Protein AF-A0A0D2HBT8-F1 (afdb_monomer)

Foldseek 3Di:
DADDPVLLVDPVSQVVCCVVPVDGCVVCVPVVVVVVCCVVCVVDDDDLVVLVVVVVVDPDQAEAEDDPDPVVVVSCVVSPHPYYPPAPEPPDPDQFLVVVVVVVVVVHHYHYDDRDSVHPVRVVVSVVRRVVRVCVVCVVVVHHDDPPPDPDPPPVVD

Organism: Cladophialophora bantiana (strain ATCC 10958 / CBS 173.52 / CDC B-1940 / NIH 8579) (NCBI:txid1442370)

Secondary structure (DSSP, 8-state):
-PPPPHHHH-HHHHHHHHHHHSS-TTT-HHHHHHHHHHHH---PPP-GGGHHHHHHH--S--EEE---SHHHHHHHHHTT-SEEE-SEEE-SS--SHHHHHHHHHTTPPEEE----TTHHHHHHHHHHHHHHHHHHHHHHTTPPPPTT------GGG-

InterPro domains:
  IPR000262 FMN-dependent dehydrogenase [PF01070] (18-85)
  IPR000262 FMN-dependent dehydrogenase [PF01070] (87-145)
  IPR013785 Aldolase-type TIM barrel [G3DSA:3.20.20.70] (2-86)
  IPR013785 Aldolase-type TIM barrel [G3DSA:3.20.20.70] (87-156)

Structure (mmCIF, N/CA/C/O backbone):
data_AF-A0A0D2HBT8-F1
#
_entry.id   AF-A0A0D2HBT8-F1
#
loop_
_atom_site.group_PDB
_atom_site.id
_atom_site.type_symbol
_atom_site.label_atom_id
_atom_site.label_alt_id
_atom_site.label_comp_id
_atom_site.label_asym_id
_atom_site.label_entity_id
_atom_site.label_seq_id
_atom_site.pdbx_PDB_ins_code
_atom_site.Cartn_x
_atom_site.Cartn_y
_atom_site.Cartn_z
_atom_site.occupancy
_atom_site.B_iso_or_equiv
_atom_site.auth_seq_id
_atom_site.auth_comp_id
_atom_site.auth_asym_id
_atom_site.auth_atom_id
_atom_site.pdbx_PDB_model_num
ATOM 1 N N . MET A 1 1 ? 13.726 13.456 -16.158 1.00 26.86 1 MET A N 1
ATOM 2 C CA . MET A 1 1 ? 14.243 12.106 -16.491 1.00 26.86 1 MET A CA 1
ATOM 3 C C . MET A 1 1 ? 13.748 11.192 -15.378 1.00 26.86 1 MET A C 1
ATOM 5 O O . MET A 1 1 ? 14.049 11.493 -14.231 1.00 26.86 1 MET A O 1
ATOM 9 N N . ALA A 1 2 ? 12.890 10.205 -15.663 1.00 30.42 2 ALA A N 1
ATOM 10 C CA . ALA A 1 2 ? 12.283 9.366 -14.624 1.00 30.42 2 ALA A CA 1
ATOM 11 C C . ALA A 1 2 ? 13.369 8.678 -13.783 1.00 30.42 2 ALA A C 1
ATOM 13 O O . ALA A 1 2 ? 14.295 8.099 -14.353 1.00 30.42 2 ALA A O 1
ATOM 14 N N . THR A 1 3 ? 13.278 8.720 -12.453 1.00 35.81 3 THR A N 1
ATOM 15 C CA . THR A 1 3 ? 14.115 7.863 -11.610 1.00 35.81 3 THR A CA 1
ATOM 16 C C . THR A 1 3 ? 13.743 6.418 -11.938 1.00 35.81 3 THR A C 1
ATOM 18 O O . THR A 1 3 ? 12.581 6.022 -11.847 1.00 35.81 3 THR A O 1
ATOM 21 N N . LYS A 1 4 ? 14.719 5.656 -12.445 1.00 49.66 4 LYS A N 1
ATOM 22 C CA . LYS A 1 4 ? 14.534 4.256 -12.846 1.00 49.66 4 LYS A CA 1
ATOM 23 C C . LYS A 1 4 ? 13.987 3.472 -11.651 1.00 49.66 4 LYS A C 1
ATOM 25 O O . LYS A 1 4 ? 14.453 3.669 -10.530 1.00 49.66 4 LYS A O 1
ATOM 30 N N . SER A 1 5 ? 13.000 2.605 -11.885 1.00 57.41 5 SER A N 1
ATOM 31 C CA . SER A 1 5 ? 12.423 1.785 -10.817 1.00 57.41 5 SER A CA 1
ATOM 32 C C . SER A 1 5 ? 13.517 0.976 -10.114 1.00 57.41 5 SER A C 1
ATOM 34 O O . SER A 1 5 ? 14.504 0.579 -10.735 1.00 57.41 5 SER A O 1
ATOM 36 N N . GLN A 1 6 ? 13.341 0.702 -8.821 1.00 60.94 6 GLN A N 1
ATOM 37 C CA . GLN A 1 6 ? 14.311 -0.063 -8.027 1.00 60.94 6 GLN A CA 1
ATOM 38 C C . GLN A 1 6 ? 14.620 -1.429 -8.668 1.00 60.94 6 GLN A C 1
ATOM 40 O O . GLN A 1 6 ? 15.757 -1.877 -8.649 1.00 60.94 6 GLN A O 1
ATOM 45 N N . TRP A 1 7 ? 13.646 -2.027 -9.364 1.00 70.94 7 TRP A N 1
ATOM 46 C CA . TRP A 1 7 ? 13.829 -3.242 -10.168 1.00 70.94 7 TRP A CA 1
ATOM 47 C C . TRP A 1 7 ? 14.782 -3.064 -11.362 1.00 70.94 7 TRP A C 1
ATOM 49 O O . TRP A 1 7 ? 15.566 -3.955 -11.665 1.00 70.94 7 TRP A O 1
ATOM 59 N N . ILE A 1 8 ? 14.745 -1.914 -12.044 1.00 72.31 8 ILE A N 1
ATOM 60 C CA . ILE A 1 8 ? 15.677 -1.602 -13.141 1.00 72.31 8 ILE A CA 1
ATOM 61 C C . ILE A 1 8 ? 17.100 -1.387 -12.602 1.00 72.31 8 ILE A C 1
ATOM 63 O O . ILE A 1 8 ? 18.077 -1.657 -13.308 1.00 72.31 8 ILE A O 1
ATOM 67 N N . MET A 1 9 ? 17.227 -0.886 -11.373 1.00 71.62 9 MET A N 1
ATOM 68 C CA . MET A 1 9 ? 18.517 -0.623 -10.730 1.00 71.62 9 MET A CA 1
ATOM 69 C C . MET A 1 9 ? 19.095 -1.857 -10.019 1.00 71.62 9 MET A C 1
ATOM 71 O O . MET A 1 9 ? 20.314 -1.960 -9.894 1.00 71.62 9 MET A O 1
ATOM 75 N N . ASP A 1 10 ? 18.249 -2.800 -9.598 1.00 79.81 10 ASP A N 1
ATOM 76 C CA . ASP A 1 10 ? 18.636 -3.993 -8.845 1.00 79.81 10 ASP A CA 1
ATOM 77 C C . ASP A 1 10 ? 19.588 -4.908 -9.650 1.00 79.81 10 ASP A C 1
ATOM 79 O O . ASP A 1 10 ? 19.211 -5.420 -10.713 1.00 79.81 10 ASP A O 1
ATOM 83 N N . PRO A 1 11 ? 20.818 -5.170 -9.161 1.00 83.38 11 PRO A N 1
ATOM 84 C CA . PRO A 1 11 ? 21.799 -6.004 -9.857 1.00 83.38 11 PRO A CA 1
ATOM 85 C C . PRO A 1 11 ? 21.297 -7.415 -10.183 1.00 83.38 11 PRO A C 1
ATOM 87 O O . PRO A 1 11 ? 21.663 -7.975 -11.223 1.00 83.38 11 PRO A O 1
ATOM 90 N N . ILE A 1 12 ? 20.445 -7.991 -9.327 1.00 84.38 12 ILE A N 1
ATOM 91 C CA . ILE A 1 12 ? 19.890 -9.334 -9.534 1.00 84.38 12 ILE A CA 1
ATOM 92 C C . ILE A 1 12 ? 18.909 -9.309 -10.707 1.00 84.38 12 ILE A C 1
ATOM 94 O O . ILE A 1 12 ? 19.025 -10.109 -11.637 1.00 84.38 12 ILE A O 1
ATOM 98 N N . SER A 1 13 ? 17.981 -8.355 -10.705 1.00 83.00 13 SER A N 1
ATOM 99 C CA . SER A 1 13 ? 16.996 -8.159 -11.769 1.00 83.00 13 SER A CA 1
ATOM 100 C C . SER A 1 13 ? 17.661 -7.856 -13.113 1.00 83.00 13 SER A C 1
ATOM 102 O O . SER A 1 13 ? 17.277 -8.437 -14.129 1.00 83.00 13 SER A O 1
ATOM 104 N N . ARG A 1 14 ? 18.724 -7.042 -13.125 1.00 86.50 14 ARG 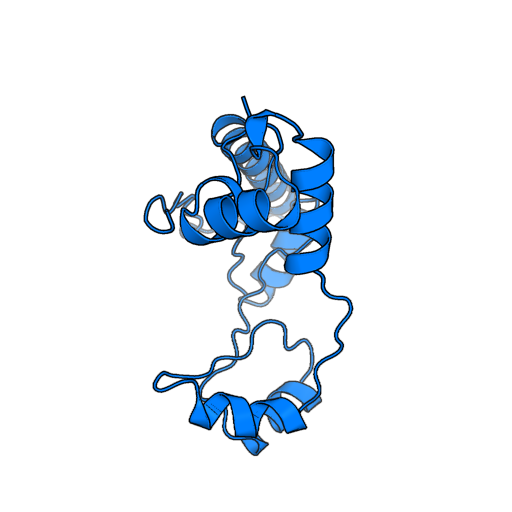A N 1
ATOM 105 C CA . ARG A 1 14 ? 19.518 -6.743 -14.332 1.00 86.50 14 ARG A CA 1
ATOM 106 C C . ARG A 1 14 ? 20.210 -7.977 -14.900 1.00 86.50 14 ARG A C 1
ATOM 108 O O . ARG A 1 14 ? 20.161 -8.201 -16.108 1.00 86.50 14 ARG A O 1
ATOM 115 N N . THR A 1 15 ? 20.819 -8.785 -14.033 1.00 87.88 15 THR A N 1
ATOM 116 C CA . THR A 1 15 ? 21.470 -10.041 -14.433 1.00 87.88 15 THR A CA 1
ATOM 117 C C . THR A 1 15 ? 20.438 -11.007 -15.007 1.00 87.88 15 THR A C 1
ATOM 119 O O . THR A 1 15 ? 20.574 -11.465 -16.138 1.00 87.88 15 THR A O 1
ATOM 122 N N . ARG A 1 16 ? 19.328 -11.214 -14.290 1.00 87.00 16 ARG A N 1
ATOM 123 C CA . ARG A 1 16 ? 18.239 -12.099 -14.715 1.00 87.00 16 ARG A CA 1
ATOM 124 C C . ARG A 1 16 ? 17.609 -11.664 -16.039 1.00 87.00 16 ARG A C 1
ATOM 126 O O . ARG A 1 16 ? 17.274 -12.514 -16.861 1.00 87.00 16 ARG A O 1
ATOM 133 N N . PHE A 1 17 ? 17.442 -10.360 -16.252 1.00 89.69 17 PHE A N 1
ATOM 134 C CA . PHE A 1 17 ? 16.923 -9.822 -17.507 1.00 89.69 17 PHE A CA 1
ATOM 135 C C . PHE A 1 17 ? 17.882 -10.092 -18.669 1.00 89.69 17 PHE A C 1
ATOM 137 O O . PHE A 1 17 ? 17.453 -10.607 -19.703 1.00 89.69 17 PHE A O 1
ATOM 144 N N . LYS A 1 18 ? 19.178 -9.811 -18.477 1.00 90.25 18 LYS A N 1
ATOM 145 C CA . LYS A 1 18 ? 20.209 -10.039 -19.493 1.00 90.25 18 LYS A CA 1
ATOM 146 C C . LYS A 1 18 ? 20.335 -11.517 -19.858 1.00 90.25 18 LYS A C 1
ATOM 148 O O . LYS A 1 18 ? 20.360 -11.838 -21.041 1.00 90.25 18 LYS A O 1
ATOM 153 N N . ASP A 1 19 ? 20.337 -12.407 -18.871 1.00 91.94 19 ASP A N 1
ATOM 154 C CA . ASP A 1 19 ? 20.428 -13.853 -19.100 1.00 91.94 19 ASP A CA 1
ATOM 155 C C . ASP A 1 19 ? 19.212 -14.389 -19.866 1.00 91.94 19 ASP A C 1
ATOM 157 O O . ASP A 1 19 ? 19.338 -15.265 -20.720 1.00 91.94 19 ASP A O 1
ATOM 161 N N . LYS A 1 20 ? 18.022 -13.846 -19.588 1.00 90.69 20 LYS A N 1
ATOM 162 C CA . LYS A 1 20 ? 16.771 -14.283 -20.217 1.00 90.69 20 LYS A CA 1
ATOM 163 C C . LYS A 1 20 ? 16.586 -13.737 -21.632 1.00 90.69 20 LYS A C 1
ATOM 165 O O . LYS A 1 20 ? 16.049 -14.437 -22.488 1.00 90.69 20 LYS A O 1
ATOM 170 N N . HIS A 1 21 ? 16.966 -12.482 -21.869 1.00 89.25 21 HIS A N 1
ATOM 171 C CA . HIS A 1 21 ? 16.623 -11.756 -23.098 1.00 89.25 21 HIS A CA 1
ATOM 172 C C . HIS A 1 21 ? 17.819 -11.452 -24.002 1.00 89.25 21 HIS A C 1
ATOM 174 O O . HIS A 1 21 ? 17.609 -11.011 -25.131 1.00 89.25 21 HIS A O 1
ATOM 180 N N . GLY A 1 22 ? 19.047 -11.686 -23.533 1.00 90.56 22 GLY A N 1
ATOM 181 C CA . GLY A 1 22 ? 20.289 -11.461 -24.278 1.00 90.56 22 GLY A CA 1
ATOM 182 C C . GLY A 1 22 ? 20.681 -9.990 -24.457 1.00 90.56 22 GLY A C 1
ATOM 183 O O . GLY A 1 22 ? 21.692 -9.718 -25.095 1.00 90.56 22 GLY A O 1
ATOM 184 N N . VAL A 1 23 ? 19.905 -9.055 -23.901 1.00 90.12 23 VAL A N 1
ATOM 185 C CA . VAL A 1 23 ? 20.083 -7.600 -24.044 1.00 90.12 23 VAL A CA 1
ATOM 186 C C . VAL A 1 23 ? 20.054 -6.909 -22.685 1.00 90.12 23 VAL A C 1
ATOM 188 O O . VAL A 1 23 ? 19.474 -7.422 -21.724 1.00 90.12 23 VAL A O 1
ATOM 191 N N . GLY A 1 24 ? 20.699 -5.747 -22.593 1.00 87.88 24 GLY A N 1
ATOM 192 C CA . GLY A 1 24 ? 20.622 -4.888 -21.411 1.00 87.88 24 GLY A CA 1
ATOM 193 C C . GLY A 1 24 ? 19.247 -4.228 -21.260 1.00 87.88 24 GLY A C 1
ATOM 194 O O . GLY A 1 24 ? 18.532 -4.031 -22.238 1.00 87.88 24 GLY A O 1
ATOM 195 N N . ILE A 1 25 ? 18.878 -3.844 -20.033 1.00 84.50 25 ILE A N 1
ATOM 196 C CA . ILE A 1 25 ? 17.611 -3.133 -19.776 1.00 84.50 25 ILE A CA 1
ATOM 197 C C . ILE A 1 25 ? 17.555 -1.805 -20.547 1.00 84.50 25 ILE A C 1
ATOM 199 O O . ILE A 1 25 ? 16.520 -1.461 -21.103 1.00 84.50 25 ILE A O 1
ATOM 203 N N . GLU A 1 26 ? 18.672 -1.076 -20.605 1.00 85.69 26 GLU A N 1
ATOM 204 C CA . GLU A 1 26 ? 18.793 0.191 -21.337 1.00 85.69 26 GLU A CA 1
ATOM 205 C C . GLU A 1 26 ? 18.746 0.025 -22.858 1.00 85.69 26 GLU A C 1
ATOM 207 O O . GLU A 1 26 ? 18.487 0.990 -23.570 1.00 85.69 26 GLU A O 1
ATOM 212 N N . GLU A 1 27 ? 19.028 -1.175 -23.362 1.00 86.75 27 GLU A N 1
ATOM 213 C CA . GLU A 1 27 ? 19.047 -1.458 -24.799 1.00 86.75 27 GLU A CA 1
ATOM 214 C C . GLU A 1 27 ? 17.639 -1.769 -25.329 1.00 86.75 27 GLU A C 1
ATOM 216 O O . GLU A 1 27 ? 17.369 -1.556 -26.509 1.00 86.75 27 GLU A O 1
ATOM 221 N N . ASP A 1 28 ? 16.731 -2.237 -24.463 1.00 85.19 28 ASP A N 1
ATOM 222 C CA . ASP A 1 28 ? 15.331 -2.516 -24.798 1.00 85.19 28 ASP A CA 1
ATOM 223 C C . ASP A 1 28 ? 14.408 -2.230 -23.598 1.00 85.19 28 ASP A C 1
ATOM 225 O O . ASP A 1 28 ? 13.932 -3.127 -22.889 1.00 85.19 28 ASP A O 1
ATOM 229 N N . GLU A 1 29 ? 14.143 -0.939 -23.375 1.00 80.62 29 GLU A N 1
ATOM 230 C CA . GLU A 1 29 ? 13.300 -0.465 -22.272 1.00 80.62 29 GLU A CA 1
ATOM 231 C C . GLU A 1 29 ? 11.857 -0.983 -22.369 1.00 80.62 29 GLU A C 1
ATOM 233 O O . GLU A 1 29 ? 11.214 -1.228 -21.348 1.00 80.62 29 GLU A O 1
ATOM 238 N N . GLY A 1 30 ? 11.343 -1.200 -23.586 1.00 80.81 30 GLY A N 1
ATOM 239 C CA . GLY A 1 30 ? 9.992 -1.722 -23.803 1.00 80.81 30 GLY A CA 1
ATOM 240 C C . GLY A 1 30 ? 9.850 -3.159 -23.305 1.00 80.81 30 GLY A C 1
ATOM 241 O O . GLY A 1 30 ? 8.886 -3.500 -22.612 1.00 80.81 30 GLY A O 1
ATOM 242 N N . LYS A 1 31 ? 10.843 -4.005 -23.595 1.00 84.94 31 LYS A N 1
ATOM 243 C CA . LYS A 1 31 ? 10.887 -5.385 -23.105 1.00 84.94 31 LYS A CA 1
ATOM 244 C C . LYS A 1 31 ? 11.152 -5.451 -21.603 1.00 84.94 31 LYS A C 1
ATOM 246 O O . LYS A 1 31 ? 10.551 -6.285 -20.922 1.00 84.94 31 LYS A O 1
ATOM 251 N N . ALA A 1 32 ? 11.983 -4.554 -21.074 1.00 83.50 32 ALA A N 1
ATOM 252 C CA . ALA A 1 32 ? 12.196 -4.423 -19.636 1.00 83.50 32 ALA A CA 1
ATOM 253 C C . ALA A 1 32 ? 10.915 -4.013 -18.898 1.00 83.50 32 ALA A C 1
ATOM 255 O O . ALA A 1 32 ? 10.567 -4.635 -17.894 1.00 83.50 32 ALA A O 1
ATOM 256 N N . ALA A 1 33 ? 10.165 -3.043 -19.427 1.00 78.94 33 ALA A N 1
ATOM 257 C CA . ALA A 1 33 ? 8.873 -2.644 -18.880 1.00 78.94 33 ALA A CA 1
ATOM 258 C C . ALA A 1 33 ? 7.874 -3.812 -18.890 1.00 78.94 33 ALA A C 1
ATOM 260 O O . ALA A 1 33 ? 7.234 -4.080 -17.876 1.00 78.94 33 ALA A O 1
ATOM 261 N N . ALA A 1 34 ? 7.792 -4.564 -19.993 1.00 80.94 34 ALA A N 1
ATOM 262 C CA . ALA A 1 34 ? 6.907 -5.723 -20.093 1.00 80.94 34 ALA A CA 1
ATOM 263 C C . ALA A 1 34 ? 7.271 -6.851 -19.104 1.00 80.94 34 ALA A C 1
ATOM 265 O O . ALA A 1 34 ? 6.380 -7.456 -18.504 1.00 80.94 34 ALA A O 1
ATOM 266 N N . GLU A 1 35 ? 8.562 -7.145 -18.916 1.00 84.12 35 GLU A N 1
ATOM 267 C CA . GLU A 1 35 ? 9.034 -8.134 -17.934 1.00 84.12 35 GLU A CA 1
ATOM 268 C C . GLU A 1 35 ? 8.765 -7.668 -16.498 1.00 84.12 35 GLU A C 1
ATOM 270 O O . GLU A 1 35 ? 8.282 -8.454 -15.677 1.00 84.12 35 GLU A O 1
ATOM 275 N N . TRP A 1 36 ? 9.019 -6.390 -16.203 1.00 81.56 36 TRP A N 1
ATOM 276 C CA . TRP A 1 36 ? 8.700 -5.800 -14.908 1.00 81.56 36 TRP A CA 1
ATOM 277 C C . TRP A 1 36 ? 7.206 -5.915 -14.610 1.00 81.56 36 TRP A C 1
ATOM 279 O O . TRP A 1 36 ? 6.845 -6.409 -13.547 1.00 81.56 36 TRP A O 1
ATOM 289 N N . THR A 1 37 ? 6.330 -5.564 -15.560 1.00 77.50 37 THR A N 1
ATOM 290 C CA . THR A 1 37 ? 4.876 -5.702 -15.394 1.00 77.50 37 THR A CA 1
ATOM 291 C C . THR A 1 37 ? 4.480 -7.145 -15.100 1.00 77.50 37 THR A C 1
ATOM 293 O O . THR A 1 37 ? 3.699 -7.376 -14.185 1.00 77.50 37 THR A O 1
ATOM 296 N N . ARG A 1 38 ? 5.042 -8.135 -15.806 1.00 78.94 38 ARG A N 1
ATOM 297 C CA . ARG A 1 38 ? 4.758 -9.556 -15.523 1.00 78.94 38 ARG A CA 1
ATOM 298 C C . ARG A 1 38 ? 5.289 -10.018 -14.170 1.00 78.94 38 ARG A C 1
ATOM 300 O O . ARG A 1 38 ? 4.723 -10.929 -13.582 1.00 78.94 38 ARG A O 1
ATOM 307 N N . THR A 1 39 ? 6.378 -9.425 -13.696 1.00 75.31 39 THR A N 1
ATOM 308 C CA . THR A 1 39 ? 6.973 -9.774 -12.401 1.00 75.31 39 THR A CA 1
ATOM 309 C C . THR A 1 39 ? 6.199 -9.138 -11.250 1.00 75.31 39 THR A C 1
ATOM 311 O O . THR A 1 39 ? 5.919 -9.807 -10.262 1.00 75.31 39 THR A O 1
ATOM 314 N N . ALA A 1 40 ? 5.832 -7.863 -11.385 1.00 71.50 40 ALA A N 1
ATOM 315 C CA . ALA A 1 40 ? 5.060 -7.117 -10.397 1.00 71.50 40 ALA A CA 1
ATOM 316 C C . ALA A 1 40 ? 3.597 -7.582 -10.338 1.00 71.50 40 ALA A C 1
ATOM 318 O O . ALA A 1 40 ? 2.999 -7.617 -9.266 1.00 71.50 40 ALA A O 1
ATOM 319 N N . PHE A 1 41 ? 3.035 -7.979 -11.482 1.00 76.50 41 PHE A N 1
ATOM 320 C CA . PHE A 1 41 ? 1.656 -8.435 -11.619 1.00 76.50 41 PHE A CA 1
ATOM 321 C C . PHE A 1 41 ? 1.627 -9.813 -12.293 1.00 76.50 41 PHE A C 1
ATOM 323 O O . PHE A 1 41 ? 1.226 -9.933 -13.453 1.00 76.50 41 PHE A O 1
ATOM 330 N N . PRO A 1 42 ? 2.032 -10.883 -11.586 1.00 74.88 42 PRO A N 1
ATOM 331 C CA . PRO A 1 42 ? 2.127 -12.218 -12.174 1.00 74.88 42 PRO A CA 1
ATOM 332 C C . PRO A 1 42 ? 0.765 -12.858 -12.487 1.00 74.88 42 PRO A C 1
ATOM 334 O O . PRO A 1 42 ? 0.719 -13.994 -12.951 1.00 74.88 42 PRO A O 1
ATOM 337 N N . GLY A 1 43 ? -0.350 -12.166 -12.215 1.00 75.31 43 GLY A N 1
ATOM 338 C CA . GLY A 1 43 ? -1.705 -12.696 -12.391 1.00 75.31 43 GLY A CA 1
ATOM 339 C C . GLY A 1 43 ? -2.048 -13.834 -11.425 1.00 75.31 43 GLY A C 1
ATOM 340 O O . GLY A 1 43 ? -3.059 -14.504 -11.607 1.00 75.31 43 GLY A O 1
ATOM 341 N N . MET A 1 44 ? -1.210 -14.063 -10.411 1.00 74.12 44 MET A N 1
ATOM 342 C CA . MET A 1 44 ? -1.472 -15.038 -9.361 1.00 74.12 44 MET A CA 1
ATOM 343 C C . MET A 1 44 ? -2.455 -14.451 -8.354 1.00 74.12 44 MET A C 1
ATOM 345 O O . MET A 1 44 ? -2.279 -13.335 -7.865 1.00 74.12 44 MET A O 1
ATOM 349 N N . ILE A 1 45 ? -3.496 -15.220 -8.061 1.00 75.06 45 ILE A N 1
ATOM 350 C CA . ILE A 1 45 ? -4.459 -14.917 -7.011 1.00 75.06 45 ILE A CA 1
ATOM 351 C C . ILE A 1 45 ? -4.044 -15.758 -5.812 1.00 75.06 45 ILE A C 1
ATOM 353 O O . ILE A 1 45 ? -4.015 -16.984 -5.902 1.00 75.06 45 ILE A O 1
ATOM 357 N N . HIS A 1 46 ? -3.698 -15.093 -4.717 1.00 83.06 46 HIS A N 1
ATOM 358 C CA . HIS A 1 46 ? -3.336 -15.755 -3.472 1.00 83.06 46 HIS A CA 1
ATOM 359 C C . HIS A 1 46 ? -4.574 -16.018 -2.618 1.00 83.06 46 HIS A C 1
ATOM 361 O O . HIS A 1 46 ? -5.544 -15.257 -2.648 1.00 83.06 46 HIS A O 1
ATOM 367 N N . SER A 1 47 ? -4.530 -17.105 -1.857 1.00 88.50 47 SER A N 1
ATOM 368 C CA . SER A 1 47 ? -5.578 -17.512 -0.927 1.00 88.50 47 SER A CA 1
ATOM 369 C C . SER A 1 47 ? -5.076 -17.471 0.517 1.00 88.50 47 SER A C 1
ATOM 371 O O . SER A 1 47 ? -3.880 -17.366 0.783 1.00 88.50 47 SER A O 1
ATOM 373 N N . TRP A 1 48 ? -5.997 -17.585 1.476 1.00 89.06 48 TRP A N 1
ATOM 374 C CA . TRP A 1 48 ? -5.650 -17.651 2.899 1.00 89.06 48 TRP A CA 1
ATOM 375 C C . TRP A 1 48 ? -4.763 -18.855 3.249 1.00 89.06 48 TRP A C 1
ATOM 377 O O . TRP A 1 48 ? -4.002 -18.783 4.215 1.00 89.06 48 TRP A O 1
ATOM 387 N N . ASP A 1 49 ? -4.813 -19.927 2.453 1.00 88.62 49 ASP A N 1
ATOM 388 C CA . ASP A 1 49 ? -4.009 -21.134 2.665 1.00 88.62 49 ASP A CA 1
ATOM 389 C C . ASP A 1 49 ? -2.512 -20.885 2.412 1.00 88.62 49 ASP A C 1
ATOM 391 O O . ASP A 1 49 ? -1.665 -21.556 3.004 1.00 88.62 49 ASP A O 1
ATOM 395 N N . ASP A 1 50 ? -2.173 -19.854 1.626 1.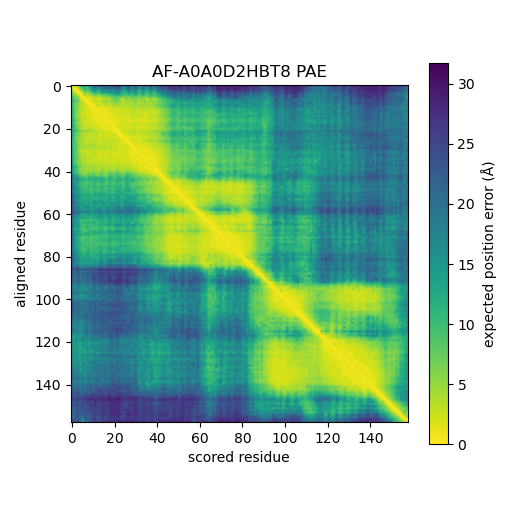00 87.19 50 ASP A N 1
ATOM 396 C CA . ASP A 1 50 ? -0.790 -19.478 1.313 1.00 87.19 50 ASP A CA 1
ATOM 397 C C . ASP A 1 50 ? -0.056 -18.858 2.517 1.00 87.19 50 ASP A C 1
ATOM 399 O O . ASP A 1 50 ? 1.173 -18.792 2.541 1.00 87.19 50 ASP A O 1
ATOM 403 N N . ILE A 1 51 ? -0.778 -18.433 3.560 1.00 85.06 51 ILE A N 1
ATOM 404 C CA . ILE A 1 51 ? -0.184 -17.769 4.732 1.00 85.06 51 ILE A CA 1
ATOM 405 C C . ILE A 1 51 ? 0.636 -18.738 5.583 1.00 85.06 51 ILE A C 1
ATOM 407 O O . ILE A 1 51 ? 1.665 -18.351 6.141 1.00 85.06 51 ILE A O 1
ATOM 411 N N . ASN A 1 52 ? 0.213 -19.998 5.687 1.00 83.25 52 ASN A N 1
ATOM 412 C CA . ASN A 1 52 ? 0.915 -20.978 6.515 1.00 83.25 52 ASN A CA 1
ATOM 413 C C . ASN A 1 52 ? 2.297 -21.335 5.938 1.00 83.25 52 ASN A C 1
ATOM 415 O O . ASN A 1 52 ? 3.274 -21.205 6.675 1.00 83.25 52 ASN A O 1
ATOM 419 N N . PRO A 1 53 ? 2.435 -21.658 4.636 1.00 83.94 53 PRO A N 1
ATOM 420 C CA . PRO A 1 53 ? 3.747 -21.812 4.011 1.00 83.94 53 PRO A CA 1
ATOM 421 C C . PRO A 1 53 ? 4.622 -20.556 4.110 1.00 83.94 53 PRO A C 1
ATOM 423 O O . PRO A 1 53 ? 5.839 -20.661 4.259 1.00 83.94 53 PRO A O 1
ATOM 426 N N . LEU A 1 54 ? 4.039 -19.351 4.061 1.00 80.31 54 LEU A N 1
ATOM 427 C CA . LEU A 1 54 ? 4.811 -18.110 4.197 1.00 80.31 54 LEU A CA 1
ATOM 428 C C . LEU A 1 54 ? 5.486 -17.991 5.567 1.00 80.31 54 LEU A C 1
ATOM 430 O O . LEU A 1 54 ? 6.613 -17.510 5.640 1.00 80.31 54 LEU A O 1
ATOM 434 N N . LYS A 1 55 ? 4.860 -18.481 6.642 1.00 75.00 55 LYS A N 1
ATOM 435 C CA . LYS A 1 55 ? 5.456 -18.483 7.991 1.00 75.00 55 LYS A CA 1
ATOM 436 C C . LYS A 1 55 ? 6.725 -19.326 8.090 1.00 75.00 55 LYS A C 1
ATOM 438 O O . LYS A 1 55 ? 7.594 -19.014 8.896 1.00 75.00 55 LYS A O 1
ATOM 443 N N . GLU A 1 56 ? 6.848 -20.371 7.279 1.00 78.81 56 GLU A N 1
ATOM 444 C CA . GLU A 1 56 ? 8.047 -21.216 7.251 1.00 78.81 56 GLU A CA 1
ATOM 445 C C . GLU A 1 56 ? 9.228 -20.500 6.579 1.00 78.81 56 GLU A C 1
ATOM 447 O O . GLU A 1 56 ? 10.384 -20.686 6.963 1.00 78.81 56 GLU A O 1
ATOM 452 N N . HIS A 1 57 ? 8.934 -19.635 5.605 1.00 77.75 57 HIS A N 1
ATOM 453 C CA . HIS A 1 57 ? 9.930 -18.897 4.828 1.00 77.75 57 HIS A CA 1
ATOM 454 C C . HIS A 1 57 ? 10.239 -17.510 5.415 1.00 77.75 57 HIS A C 1
ATOM 456 O O . HIS A 1 57 ? 11.339 -16.984 5.233 1.00 77.75 57 HIS A O 1
ATOM 462 N N . CYS A 1 58 ? 9.302 -16.922 6.159 1.00 69.06 58 CYS A N 1
ATOM 463 C CA . CYS A 1 58 ? 9.441 -15.625 6.806 1.00 69.06 58 CYS A CA 1
ATOM 464 C C . CYS A 1 58 ? 9.733 -15.795 8.300 1.00 69.06 58 CYS A C 1
ATOM 466 O O . CYS A 1 58 ?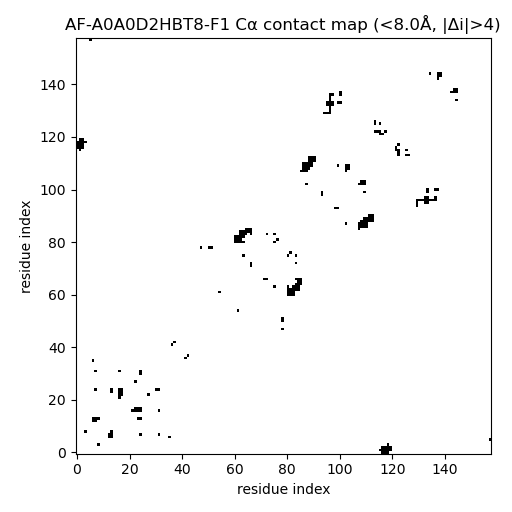 8.836 -16.002 9.109 1.00 69.06 58 CYS A O 1
ATOM 468 N N . LYS A 1 59 ? 10.999 -15.607 8.691 1.00 67.25 59 LYS A N 1
ATOM 469 C CA . LYS A 1 59 ? 11.419 -15.573 10.109 1.00 67.25 59 LYS A CA 1
ATOM 470 C C . LYS A 1 59 ? 10.957 -14.315 10.866 1.00 67.25 59 LYS A C 1
ATOM 472 O O . LYS A 1 59 ? 11.214 -14.199 12.061 1.00 67.25 59 LYS A O 1
ATOM 477 N N . GLY A 1 60 ? 10.352 -13.355 10.165 1.00 69.12 60 GLY A N 1
ATOM 478 C CA . GLY A 1 60 ? 9.884 -12.080 10.705 1.00 69.12 60 GLY A CA 1
ATOM 479 C C . GLY A 1 60 ? 8.365 -12.014 10.853 1.00 69.12 60 GLY A C 1
ATOM 480 O O . GLY A 1 60 ? 7.635 -12.899 10.419 1.00 69.12 60 GLY A O 1
ATOM 481 N N . THR A 1 61 ? 7.896 -10.928 11.460 1.00 74.75 61 THR A N 1
ATOM 482 C CA . THR A 1 61 ? 6.476 -10.597 11.623 1.00 74.75 61 THR A CA 1
ATOM 483 C C . THR A 1 61 ? 5.763 -10.553 10.271 1.00 74.75 61 THR A C 1
ATOM 485 O O . THR A 1 61 ? 6.161 -9.792 9.390 1.00 74.75 61 THR A O 1
ATOM 488 N N . ILE A 1 62 ? 4.679 -11.316 10.121 1.00 78.56 62 ILE A N 1
ATOM 489 C CA . ILE A 1 62 ? 3.812 -11.241 8.943 1.00 78.56 62 ILE A CA 1
ATOM 490 C C . ILE A 1 62 ? 2.700 -10.238 9.230 1.00 78.56 62 ILE A C 1
ATOM 492 O O . ILE A 1 62 ? 1.919 -10.398 10.172 1.00 78.56 62 ILE A O 1
ATOM 496 N N . ILE A 1 63 ? 2.640 -9.201 8.399 1.00 80.50 63 ILE A N 1
ATOM 497 C CA . ILE A 1 63 ? 1.626 -8.152 8.460 1.00 80.50 63 ILE A CA 1
ATOM 498 C C . ILE A 1 63 ? 0.864 -8.149 7.136 1.00 80.50 63 ILE A C 1
ATOM 500 O O . ILE A 1 63 ? 1.474 -8.060 6.072 1.00 80.50 63 ILE A O 1
ATOM 504 N N . LEU A 1 64 ? -0.468 -8.228 7.195 1.00 79.19 64 LEU A N 1
ATOM 505 C CA . LEU A 1 64 ? -1.304 -8.149 5.996 1.00 79.19 64 LEU A CA 1
ATOM 506 C C . LEU A 1 64 ? -1.652 -6.694 5.679 1.00 79.19 64 LEU A C 1
ATOM 508 O O . LEU A 1 64 ? -2.194 -5.971 6.517 1.00 79.19 64 LEU A O 1
ATOM 512 N N . LYS A 1 65 ? -1.357 -6.276 4.447 1.00 77.62 65 LYS A N 1
ATOM 513 C CA . LYS A 1 65 ? -1.726 -4.970 3.888 1.00 77.62 65 LYS A CA 1
ATOM 514 C C . LYS A 1 65 ? -2.918 -5.137 2.943 1.00 77.62 65 LYS A C 1
ATOM 516 O O . LYS A 1 65 ? -2.905 -6.036 2.111 1.00 77.62 65 LYS A O 1
ATOM 521 N N . GLY A 1 66 ? -3.903 -4.237 3.034 1.00 74.69 66 GLY A N 1
ATOM 522 C CA . GLY A 1 66 ? -5.043 -4.184 2.103 1.00 74.69 66 GLY A CA 1
ATOM 523 C C . GLY A 1 66 ? -6.316 -4.905 2.565 1.00 74.69 66 GLY A C 1
ATOM 524 O O . GLY A 1 66 ? -7.181 -5.183 1.742 1.00 74.69 66 GLY A O 1
ATOM 525 N N . ILE A 1 67 ? -6.449 -5.207 3.860 1.00 79.81 67 ILE A N 1
ATOM 526 C CA . ILE A 1 67 ? -7.686 -5.746 4.447 1.00 79.81 67 ILE A CA 1
ATOM 527 C C . ILE A 1 67 ? -8.756 -4.644 4.478 1.00 79.81 67 ILE A C 1
ATOM 529 O O . ILE A 1 67 ? -8.618 -3.678 5.225 1.00 79.81 67 ILE A O 1
ATOM 533 N N . GLN A 1 68 ? -9.835 -4.807 3.703 1.00 76.81 68 GLN A N 1
ATOM 534 C CA . GLN A 1 68 ? -10.885 -3.783 3.547 1.00 76.81 68 GLN A CA 1
ATOM 535 C C . GLN A 1 68 ? -12.151 -4.046 4.380 1.00 76.81 68 GLN A C 1
ATOM 537 O O . GLN A 1 68 ? -13.052 -3.208 4.408 1.00 76.81 68 GLN A O 1
ATOM 542 N N . GLY A 1 69 ? -12.250 -5.197 5.056 1.00 76.88 69 GLY A N 1
ATOM 543 C CA . GLY A 1 69 ? -13.462 -5.616 5.758 1.00 76.88 69 GLY A CA 1
ATOM 544 C C . GLY A 1 69 ? -13.202 -6.331 7.081 1.00 76.88 69 GLY A C 1
ATOM 545 O O . GLY A 1 69 ? -12.162 -6.953 7.289 1.00 76.88 69 GLY A O 1
ATOM 546 N N . VAL A 1 70 ? -14.193 -6.266 7.975 1.00 80.00 70 VAL A N 1
ATOM 547 C CA . VAL A 1 70 ? -14.169 -6.972 9.268 1.00 80.00 70 VAL A CA 1
ATOM 548 C C . VAL A 1 70 ? -14.018 -8.493 9.103 1.00 80.00 70 VAL A C 1
ATOM 550 O O . VAL A 1 70 ? -13.208 -9.057 9.835 1.00 80.00 70 VAL A O 1
ATOM 553 N N . PRO A 1 71 ? -14.710 -9.175 8.163 1.00 86.56 71 PRO A N 1
ATOM 554 C CA . PRO A 1 71 ? -14.542 -10.619 7.986 1.00 86.56 71 PRO A CA 1
ATOM 555 C C . PRO A 1 71 ? -13.095 -11.021 7.670 1.00 86.56 71 PRO A C 1
ATOM 557 O O . PRO A 1 71 ? -12.565 -11.941 8.286 1.00 86.56 71 PRO A O 1
ATOM 560 N N . ASP A 1 72 ? -12.428 -10.281 6.786 1.00 85.50 72 ASP A N 1
ATOM 561 C CA . ASP A 1 72 ? -11.034 -10.540 6.416 1.00 85.50 72 ASP A CA 1
ATOM 562 C C . ASP A 1 72 ? -10.067 -10.215 7.563 1.00 85.50 72 ASP A C 1
ATOM 564 O O . ASP A 1 72 ? -9.077 -10.916 7.764 1.00 85.50 72 ASP A O 1
ATOM 568 N N . ALA A 1 73 ? -10.366 -9.194 8.373 1.00 82.00 73 ALA A N 1
ATOM 569 C CA . ALA A 1 73 ? -9.592 -8.888 9.575 1.00 82.00 73 ALA A CA 1
ATOM 570 C C . ALA A 1 73 ? -9.696 -10.004 10.625 1.00 82.00 73 ALA A C 1
ATOM 572 O O . ALA A 1 73 ? -8.692 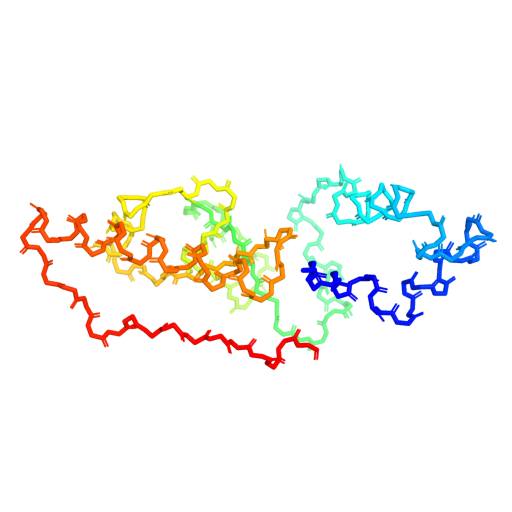-10.374 11.232 1.00 82.00 73 ALA A O 1
ATOM 573 N N . LEU A 1 74 ? -10.890 -10.571 10.822 1.00 86.12 74 LEU A N 1
ATOM 574 C CA . LEU A 1 74 ? -11.070 -11.739 11.686 1.00 86.12 74 LEU A CA 1
ATOM 575 C C . LEU A 1 74 ? -10.303 -12.938 11.127 1.00 86.12 74 LEU A C 1
ATOM 577 O O . LEU A 1 74 ? -9.584 -13.604 11.871 1.00 86.12 74 LEU A O 1
ATOM 581 N N . LYS A 1 75 ? -10.369 -13.154 9.809 1.00 88.81 75 LYS A N 1
ATOM 582 C CA . LYS A 1 75 ? -9.648 -14.248 9.161 1.00 88.81 75 LYS A CA 1
ATOM 583 C C . LYS A 1 75 ? -8.133 -14.123 9.310 1.00 88.81 75 LYS A C 1
ATOM 585 O O . LYS A 1 75 ? -7.468 -15.116 9.588 1.00 88.81 75 LYS A O 1
ATOM 590 N N . ALA A 1 76 ? -7.599 -12.909 9.210 1.00 86.62 76 ALA A N 1
ATOM 591 C CA . ALA A 1 76 ? -6.195 -12.599 9.460 1.00 86.62 76 ALA A CA 1
ATOM 592 C C . ALA A 1 76 ? -5.749 -13.012 10.876 1.00 86.62 76 ALA A C 1
ATOM 594 O O . ALA A 1 76 ? -4.691 -13.621 11.049 1.00 86.62 76 ALA A O 1
ATOM 595 N N . VAL A 1 77 ? -6.577 -12.735 11.888 1.00 85.31 77 VAL A N 1
ATOM 596 C CA . VAL A 1 77 ? -6.313 -13.160 13.270 1.00 85.31 77 VAL A CA 1
ATOM 597 C C . VAL A 1 77 ? -6.353 -14.685 13.395 1.00 85.31 77 VAL A C 1
ATOM 599 O O . VAL A 1 77 ? -5.452 -15.257 14.004 1.00 85.31 77 VAL A O 1
ATOM 602 N N . GLU A 1 78 ? -7.341 -15.353 12.788 1.00 88.31 78 GLU A N 1
ATOM 603 C CA . GLU A 1 78 ? -7.464 -16.823 12.814 1.00 88.31 78 GLU A CA 1
ATOM 604 C C . GLU A 1 78 ? -6.230 -17.526 12.247 1.00 88.31 78 GLU A C 1
ATOM 606 O O . GLU A 1 78 ? -5.713 -18.467 12.847 1.00 88.31 78 GLU A O 1
ATOM 611 N N . VAL A 1 79 ? -5.729 -17.057 11.103 1.00 87.56 79 VAL A N 1
A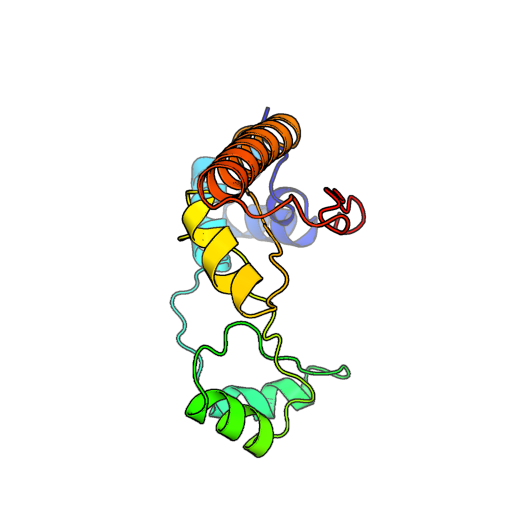TOM 612 C CA . VAL A 1 79 ? -4.524 -17.615 10.474 1.00 87.56 79 VAL A CA 1
ATOM 613 C C . VAL A 1 79 ? -3.244 -17.148 11.165 1.00 87.56 79 VAL A C 1
ATOM 615 O O . VAL A 1 79 ? -2.152 -17.510 10.739 1.00 87.56 79 VAL A O 1
ATOM 618 N N . GLY A 1 80 ? -3.349 -16.366 12.243 1.00 83.62 80 GLY A N 1
ATOM 619 C CA . GLY A 1 80 ? -2.258 -15.971 13.121 1.00 83.62 80 GLY A CA 1
ATOM 620 C C . GLY A 1 80 ? -1.244 -15.044 12.465 1.00 83.62 80 GLY A C 1
ATOM 621 O O . GLY A 1 80 ? -0.044 -15.293 12.614 1.00 83.62 80 GLY A O 1
ATOM 622 N N . VAL A 1 81 ? -1.691 -14.037 11.708 1.00 84.94 81 VAL A N 1
ATOM 623 C CA . VAL A 1 81 ? -0.817 -12.915 11.327 1.00 84.94 81 VAL A CA 1
ATOM 624 C C . VAL A 1 81 ? -0.656 -11.965 12.510 1.00 84.94 81 VAL A C 1
ATOM 626 O O . VAL A 1 81 ? -1.553 -11.822 13.339 1.00 84.94 81 VAL A O 1
ATOM 629 N N . GLN A 1 82 ? 0.505 -11.327 12.619 1.00 78.62 82 GLN A N 1
ATOM 630 C CA . GLN A 1 82 ? 0.873 -10.536 13.798 1.00 78.62 82 GLN A CA 1
ATOM 631 C C . GLN A 1 82 ? 0.410 -9.078 13.706 1.00 78.62 82 GLN A C 1
ATOM 633 O O . GLN A 1 82 ? 0.524 -8.327 14.674 1.00 78.62 82 GLN A O 1
ATOM 638 N N . GLY A 1 83 ? -0.123 -8.672 12.556 1.00 75.06 83 GLY A N 1
ATOM 639 C CA . GLY A 1 83 ? -0.717 -7.361 12.379 1.00 75.06 83 GLY A CA 1
ATOM 640 C C . GLY A 1 83 ? -1.499 -7.248 11.080 1.00 75.06 83 GLY A C 1
ATOM 641 O O . GLY A 1 83 ? -1.277 -7.985 10.117 1.00 75.06 83 GLY A O 1
ATOM 642 N N . ILE A 1 84 ? -2.393 -6.270 11.054 1.00 71.81 84 ILE A N 1
ATOM 643 C CA . ILE A 1 84 ? -3.014 -5.772 9.833 1.00 71.81 84 ILE A CA 1
ATOM 644 C C . ILE A 1 84 ? -2.641 -4.298 9.698 1.00 71.81 84 ILE A C 1
ATOM 646 O O . ILE A 1 84 ? -2.769 -3.534 10.657 1.00 71.81 84 ILE A O 1
ATOM 650 N N . VAL A 1 85 ? -2.172 -3.884 8.523 1.00 64.19 85 VAL A N 1
ATOM 651 C CA . VAL A 1 85 ? -2.041 -2.456 8.221 1.00 64.19 85 VAL A CA 1
ATOM 652 C C . VAL A 1 85 ? -3.428 -1.959 7.834 1.00 64.19 85 VAL A C 1
ATOM 654 O O . VAL A 1 85 ? -3.895 -2.218 6.726 1.00 64.19 85 VAL A O 1
ATOM 657 N N . ARG A 1 86 ? -4.095 -1.275 8.773 1.00 48.59 86 ARG A N 1
ATOM 658 C CA . ARG A 1 86 ? -5.328 -0.509 8.510 1.00 48.59 86 ARG A CA 1
ATOM 659 C C . ARG A 1 86 ? -5.060 0.905 8.008 1.00 48.59 86 ARG A C 1
ATOM 661 O O . ARG A 1 86 ? -6.017 1.627 7.732 1.00 48.59 86 ARG A O 1
ATOM 668 N N . ASP A 1 87 ? -3.798 1.320 7.944 1.00 47.75 87 ASP A N 1
ATOM 669 C CA . ASP A 1 87 ? -3.471 2.607 7.355 1.00 47.75 87 ASP A CA 1
ATOM 670 C C . ASP A 1 87 ? -4.021 2.628 5.933 1.00 47.75 87 ASP A C 1
ATOM 672 O O . ASP A 1 87 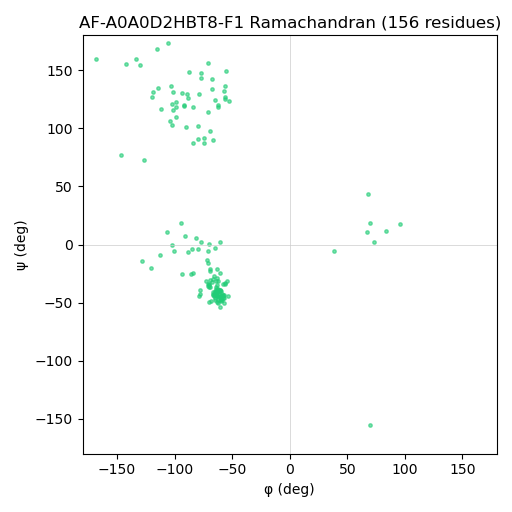? -3.791 1.707 5.142 1.00 47.75 87 ASP A O 1
ATOM 676 N N . ILE A 1 88 ? -4.803 3.663 5.639 1.00 51.59 88 ILE A N 1
ATOM 677 C CA . ILE A 1 88 ? -5.367 3.861 4.314 1.00 51.59 88 ILE A CA 1
ATOM 678 C C . ILE A 1 88 ? -4.206 4.347 3.459 1.00 51.59 88 ILE A C 1
ATOM 680 O O . ILE A 1 88 ? -3.901 5.534 3.357 1.00 51.59 88 ILE A O 1
ATOM 684 N N . PHE A 1 89 ? -3.491 3.374 2.908 1.00 49.25 89 PHE A N 1
ATOM 685 C CA . PHE A 1 89 ? -2.522 3.608 1.862 1.00 49.25 89 PHE A CA 1
ATOM 686 C C . PHE A 1 89 ? -3.297 4.117 0.654 1.00 49.25 89 PHE A C 1
ATOM 688 O O . PHE A 1 89 ? -4.233 3.458 0.193 1.00 49.25 89 PHE A O 1
ATOM 695 N N . LEU A 1 90 ? -2.911 5.288 0.150 1.00 53.75 90 LEU A N 1
ATOM 696 C CA . LEU A 1 90 ? -3.356 5.742 -1.158 1.00 53.75 90 LEU A CA 1
ATOM 697 C C . LEU A 1 90 ? -2.747 4.801 -2.195 1.00 53.75 90 LEU A C 1
ATOM 699 O O . LEU A 1 90 ? -1.634 5.009 -2.672 1.00 53.75 90 LEU A O 1
ATOM 703 N N . ASP A 1 91 ? -3.475 3.741 -2.511 1.00 55.84 91 ASP A N 1
ATOM 704 C CA . ASP A 1 91 ? -3.199 2.884 -3.650 1.00 55.84 91 ASP A CA 1
ATOM 705 C C . ASP A 1 91 ? -4.164 3.254 -4.783 1.00 55.84 91 ASP A C 1
ATOM 707 O O . ASP A 1 91 ? -5.359 3.419 -4.539 1.00 55.84 91 ASP A O 1
ATOM 711 N N . SER A 1 92 ? -3.592 3.446 -5.979 1.00 50.75 92 SER A N 1
ATOM 712 C CA . SER A 1 92 ? -4.137 3.500 -7.356 1.00 50.75 92 SER A CA 1
ATOM 713 C C . SER A 1 92 ? -5.495 4.165 -7.692 1.00 50.75 92 SER A C 1
ATOM 715 O O . SER A 1 92 ? -5.782 4.333 -8.881 1.00 50.75 92 SER A O 1
ATOM 717 N N . GLY A 1 93 ? -6.297 4.627 -6.731 1.00 57.81 93 GLY A N 1
ATOM 718 C CA . GLY A 1 93 ? -7.652 5.160 -6.939 1.00 57.81 93 GLY A CA 1
ATOM 719 C C . GLY A 1 93 ? -7.932 6.537 -6.331 1.00 57.81 93 GLY A C 1
ATOM 720 O O . GLY A 1 93 ? -8.912 7.166 -6.715 1.00 57.81 93 GLY A O 1
ATOM 721 N N . PHE A 1 94 ? -7.078 7.037 -5.437 1.00 65.50 94 PHE A N 1
ATOM 722 C CA . PHE A 1 94 ? -7.223 8.367 -4.840 1.00 65.50 94 PHE A CA 1
ATOM 723 C C . PHE A 1 94 ? -6.611 9.401 -5.782 1.00 65.50 94 PHE A C 1
ATOM 725 O O . PHE A 1 94 ? -5.425 9.323 -6.112 1.00 65.50 94 PHE A O 1
ATOM 732 N N . ARG A 1 95 ? -7.431 10.335 -6.263 1.00 71.38 95 ARG A N 1
ATOM 733 C CA . ARG A 1 95 ? -7.025 11.326 -7.272 1.00 71.38 95 ARG A CA 1
ATOM 734 C C . ARG A 1 95 ? -7.168 12.757 -6.769 1.00 71.38 95 ARG A C 1
ATOM 736 O O . ARG A 1 95 ? -6.509 13.632 -7.321 1.00 71.38 95 ARG A O 1
ATOM 743 N N . TYR A 1 96 ? -7.981 12.966 -5.731 1.00 80.50 96 TYR A N 1
ATOM 744 C CA . TYR A 1 96 ? -8.347 14.287 -5.232 1.00 80.50 96 TYR A CA 1
ATOM 745 C C . TYR A 1 96 ? -8.243 14.389 -3.706 1.00 80.50 96 TYR A C 1
ATOM 747 O O . TYR A 1 96 ? -8.328 13.396 -2.978 1.00 80.50 96 TYR A O 1
ATOM 755 N N . GLY A 1 97 ? -8.138 15.617 -3.204 1.00 75.81 97 GLY A N 1
ATOM 756 C CA . GLY A 1 97 ? -8.113 15.949 -1.781 1.00 75.81 97 GLY A CA 1
ATOM 757 C C . GLY A 1 97 ? -9.335 15.429 -1.023 1.00 75.81 97 GLY A C 1
ATOM 758 O O . GLY A 1 97 ? -9.215 14.965 0.110 1.00 75.81 97 GLY A O 1
ATOM 759 N N . ALA A 1 98 ? -10.503 15.391 -1.670 1.00 80.38 98 ALA A N 1
ATOM 760 C CA . ALA A 1 98 ? -11.730 14.820 -1.109 1.00 80.38 98 ALA A CA 1
ATOM 761 C C . ALA A 1 98 ? -11.664 13.306 -0.877 1.00 80.38 98 ALA A C 1
ATOM 763 O O . ALA A 1 98 ? -12.357 12.797 0.010 1.00 80.38 98 ALA A O 1
ATOM 764 N N . ASP A 1 99 ? -10.845 12.588 -1.645 1.00 76.81 99 ASP A N 1
ATOM 765 C CA . ASP A 1 99 ? -10.637 11.163 -1.422 1.00 76.81 99 ASP A CA 1
ATOM 766 C C . ASP A 1 99 ? -9.828 10.959 -0.140 1.00 76.81 99 ASP A C 1
ATOM 768 O O . ASP A 1 99 ? -10.139 10.056 0.622 1.00 76.81 99 ASP A O 1
ATOM 772 N N . ILE A 1 100 ? -8.875 11.849 0.162 1.00 76.69 100 ILE A N 1
ATOM 773 C CA . ILE A 1 100 ? -8.041 11.806 1.374 1.00 76.69 100 ILE A CA 1
ATOM 774 C C . ILE A 1 100 ? -8.792 12.316 2.614 1.00 76.69 100 ILE A C 1
ATOM 776 O O . ILE A 1 100 ? -8.711 11.716 3.688 1.00 76.69 100 ILE A O 1
ATOM 780 N N . ALA A 1 101 ? -9.553 13.405 2.482 1.00 78.00 101 ALA A N 1
ATOM 781 C CA . ALA A 1 101 ? -10.208 14.068 3.610 1.00 78.00 101 ALA A CA 1
ATOM 782 C C . ALA A 1 101 ? -11.230 13.168 4.331 1.00 78.00 101 ALA A C 1
ATOM 784 O O . ALA A 1 101 ? -11.311 13.174 5.560 1.00 78.00 101 ALA A O 1
ATOM 785 N N . LYS A 1 102 ? -11.993 12.357 3.585 1.00 74.00 102 LYS A N 1
ATOM 786 C CA . LYS A 1 102 ? -13.016 11.451 4.145 1.00 74.00 102 LYS A CA 1
ATOM 787 C C . LYS A 1 102 ? -12.426 10.408 5.112 1.00 74.00 102 LYS A C 1
ATOM 789 O O . LYS A 1 102 ? -12.897 10.331 6.244 1.00 74.00 102 LYS A O 1
ATOM 794 N N . PRO A 1 103 ? -11.410 9.612 4.733 1.00 70.94 103 PRO A N 1
ATOM 795 C CA . PRO A 1 103 ? -10.782 8.670 5.649 1.00 70.94 103 PRO A CA 1
ATOM 796 C C . PRO A 1 103 ? -10.009 9.343 6.786 1.00 70.94 103 PRO A C 1
ATOM 798 O O . PRO A 1 103 ? -10.017 8.818 7.899 1.00 70.94 103 PRO A O 1
ATOM 801 N N . MET A 1 104 ? -9.411 10.520 6.565 1.00 71.94 104 MET A N 1
ATOM 802 C CA . MET A 1 104 ? -8.802 11.293 7.657 1.00 71.94 104 MET A CA 1
ATOM 803 C C . MET A 1 104 ? -9.826 11.680 8.731 1.00 71.94 104 MET A C 1
ATOM 805 O O . MET A 1 104 ? -9.531 11.582 9.921 1.00 71.94 104 MET A O 1
ATOM 809 N N . ALA A 1 105 ? -11.049 12.045 8.335 1.00 71.88 105 ALA A N 1
ATOM 810 C CA . ALA A 1 105 ? -12.138 12.312 9.276 1.00 71.88 105 ALA A CA 1
ATOM 811 C C . ALA A 1 105 ? -12.540 11.072 10.102 1.00 71.88 105 ALA A C 1
ATOM 813 O O . ALA A 1 105 ? -13.090 11.211 11.192 1.00 71.88 105 ALA A O 1
ATOM 814 N N . LEU A 1 106 ? -12.226 9.863 9.623 1.00 65.44 106 LEU A N 1
ATOM 815 C CA . LEU A 1 106 ? -12.411 8.596 10.342 1.00 65.44 106 LEU A CA 1
ATOM 816 C C . LEU A 1 106 ? -11.177 8.184 11.170 1.00 65.44 106 LEU A C 1
ATOM 818 O O . LEU A 1 106 ? -11.145 7.084 11.722 1.00 65.44 106 LEU A O 1
ATOM 822 N N . GLY A 1 107 ? -10.166 9.053 11.270 1.00 64.19 107 GLY A N 1
ATOM 823 C CA . GLY A 1 107 ? -8.945 8.821 12.044 1.00 64.19 107 GLY A CA 1
ATOM 824 C C . GLY A 1 107 ? -7.871 8.013 11.313 1.00 64.19 107 GLY A C 1
ATOM 825 O O . GLY A 1 107 ? -6.913 7.571 11.947 1.00 64.19 107 GLY A O 1
ATOM 826 N N . ALA A 1 108 ? -8.007 7.801 10.001 1.00 62.72 108 ALA A N 1
ATOM 827 C CA . ALA A 1 108 ? -6.984 7.120 9.221 1.00 62.72 108 ALA A CA 1
ATOM 828 C C . ALA A 1 108 ? -5.796 8.042 8.920 1.00 62.72 108 ALA A C 1
ATOM 830 O O . ALA A 1 108 ? -5.961 9.228 8.625 1.00 62.72 108 ALA A O 1
ATOM 831 N N . ARG A 1 109 ? -4.591 7.469 8.936 1.00 57.75 109 ARG A N 1
ATOM 832 C CA . ARG A 1 109 ? -3.389 8.115 8.405 1.00 57.75 109 ARG A CA 1
ATOM 833 C C . ARG A 1 109 ? -3.262 7.769 6.926 1.00 57.75 109 ARG A C 1
ATOM 835 O O . ARG A 1 109 ? -3.359 6.601 6.554 1.00 57.75 109 ARG A O 1
ATOM 842 N N . SER A 1 110 ? -3.071 8.791 6.099 1.00 58.22 110 SER A N 1
ATOM 843 C CA . SER A 1 110 ? -2.883 8.651 4.659 1.00 58.22 110 SER A CA 1
ATOM 844 C C . SER A 1 110 ? -1.400 8.534 4.326 1.00 58.22 110 SER A C 1
ATOM 846 O O . SER A 1 110 ? -0.642 9.472 4.576 1.00 58.22 110 SER A O 1
ATOM 848 N N . TYR A 1 111 ? -1.001 7.414 3.730 1.00 56.44 111 TYR A N 1
ATOM 849 C CA . TYR A 1 111 ? 0.346 7.228 3.188 1.00 56.44 111 TYR A CA 1
ATOM 850 C C . TYR A 1 111 ? 0.265 7.154 1.667 1.00 56.44 111 TYR A C 1
ATOM 852 O O . TYR A 1 111 ? -0.372 6.248 1.124 1.00 56.44 111 TYR A O 1
ATOM 860 N N . THR A 1 112 ? 0.882 8.118 0.982 1.00 58.56 112 THR A N 1
ATOM 861 C CA . THR A 1 112 ? 0.824 8.236 -0.481 1.00 58.56 112 THR A CA 1
ATOM 862 C C . THR A 1 112 ? 2.102 7.732 -1.124 1.00 58.56 112 THR A C 1
ATOM 864 O O . THR A 1 112 ? 3.170 8.289 -0.895 1.00 58.56 112 THR A O 1
ATOM 867 N N . TYR A 1 113 ? 1.975 6.726 -1.990 1.00 54.38 113 TYR A N 1
ATOM 868 C CA . TYR A 1 113 ? 3.054 6.279 -2.867 1.00 54.38 113 TYR A CA 1
ATOM 869 C C . TYR A 1 113 ? 2.762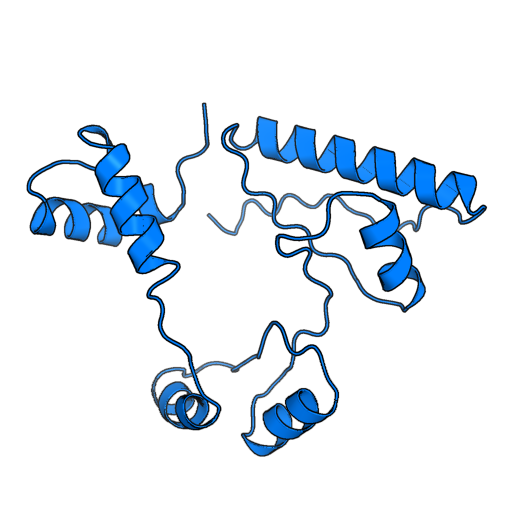 6.791 -4.267 1.00 54.38 113 TYR A C 1
ATOM 871 O O . TYR A 1 113 ? 1.859 6.302 -4.944 1.00 54.38 113 TYR A O 1
ATOM 879 N N . VAL A 1 114 ? 3.511 7.802 -4.701 1.00 56.75 114 VAL A N 1
ATOM 880 C CA . VAL A 1 114 ? 3.388 8.321 -6.061 1.00 56.75 114 VAL A CA 1
ATOM 881 C C . VAL A 1 114 ? 4.538 7.768 -6.891 1.00 56.75 114 VAL A C 1
ATOM 883 O O . VAL A 1 114 ? 5.698 8.074 -6.636 1.00 56.75 114 VAL A O 1
ATOM 886 N N . LEU A 1 115 ? 4.214 6.961 -7.902 1.00 54.31 115 LEU A N 1
ATOM 887 C CA . LEU A 1 115 ? 5.160 6.576 -8.944 1.00 54.31 115 LEU A CA 1
ATOM 888 C C . LEU A 1 115 ? 4.906 7.463 -10.163 1.00 54.31 115 LEU A C 1
ATOM 890 O O . LEU A 1 115 ? 3.874 7.331 -10.820 1.00 54.31 115 LEU A O 1
ATOM 894 N N . VAL A 1 116 ? 5.825 8.382 -10.457 1.00 59.28 116 VAL A N 1
ATOM 895 C CA . VAL A 1 116 ? 5.682 9.314 -11.585 1.00 59.28 116 VAL A CA 1
ATOM 896 C C . VAL A 1 116 ? 6.750 9.025 -12.625 1.00 59.28 116 VAL A C 1
ATOM 898 O O . VAL A 1 116 ? 7.934 8.946 -12.302 1.00 59.28 116 VAL A O 1
ATOM 901 N N . LEU A 1 117 ? 6.352 8.989 -13.902 1.00 51.69 117 LEU A N 1
ATOM 902 C CA . LEU A 1 117 ? 7.264 8.945 -15.060 1.00 51.69 117 LEU A CA 1
ATOM 903 C C . LEU A 1 117 ? 8.204 10.177 -15.148 1.00 51.69 117 LEU A C 1
ATOM 905 O O . LEU A 1 117 ? 8.994 10.296 -16.077 1.00 51.69 117 LEU A O 1
ATOM 909 N N . GLY A 1 118 ? 8.133 11.102 -14.186 1.00 58.94 118 GLY A N 1
ATOM 910 C CA . GLY A 1 118 ? 8.966 12.297 -14.051 1.00 58.94 118 GLY A CA 1
ATOM 911 C C . GLY A 1 118 ? 10.071 12.186 -12.997 1.00 58.94 118 GLY A C 1
ATOM 912 O O . GLY A 1 118 ? 10.841 13.125 -12.843 1.00 58.94 118 GLY A O 1
ATOM 913 N N . GLY A 1 119 ? 10.180 11.057 -12.293 1.00 66.00 119 GLY A N 1
ATOM 914 C CA . GLY A 1 119 ? 11.163 10.880 -11.225 1.00 66.00 119 GLY A CA 1
ATOM 915 C C . GLY A 1 119 ? 10.855 11.727 -9.993 1.00 66.00 119 GLY A C 1
ATOM 916 O O . GLY A 1 119 ? 9.698 12.082 -9.780 1.00 66.00 119 GLY A O 1
ATOM 917 N N . GLU A 1 120 ? 11.868 12.052 -9.188 1.00 63.19 120 GLU A N 1
ATOM 918 C CA . GLU A 1 120 ? 11.702 12.792 -7.924 1.00 63.19 120 GLU A CA 1
ATOM 919 C C . GLU A 1 120 ? 10.934 14.111 -8.098 1.00 63.19 120 GLU A C 1
ATOM 921 O O . GLU A 1 120 ? 10.000 14.383 -7.350 1.00 63.19 120 GLU A O 1
ATOM 926 N N . GLU A 1 121 ? 11.253 14.890 -9.133 1.00 65.00 121 GLU A N 1
ATOM 927 C CA . GLU A 1 121 ? 10.557 16.147 -9.431 1.00 65.00 121 GLU A CA 1
ATOM 928 C C . GLU A 1 121 ? 9.073 15.910 -9.755 1.00 65.00 121 GLU A C 1
ATOM 930 O O . GLU A 1 121 ? 8.197 16.629 -9.276 1.00 65.00 121 GLU A O 1
ATOM 935 N N . GLY A 1 122 ? 8.771 14.852 -10.514 1.00 67.75 122 GLY A N 1
ATOM 936 C CA . GLY A 1 122 ? 7.396 14.458 -10.813 1.00 67.75 122 GLY A CA 1
ATOM 937 C C . GLY A 1 122 ? 6.630 14.021 -9.564 1.00 67.75 122 GLY A C 1
ATOM 938 O O . GLY A 1 122 ? 5.458 14.376 -9.404 1.00 67.75 122 GLY A O 1
ATOM 939 N N . VAL A 1 123 ? 7.292 13.285 -8.666 1.00 68.81 123 VAL A N 1
ATOM 940 C CA . VAL A 1 123 ? 6.743 12.886 -7.362 1.00 68.81 123 VAL A CA 1
ATOM 941 C C . VAL A 1 123 ? 6.448 14.123 -6.520 1.00 68.81 123 VAL A C 1
ATOM 943 O O . VAL A 1 123 ? 5.318 14.280 -6.063 1.00 68.81 123 VAL A O 1
ATOM 946 N N . GLY A 1 124 ? 7.413 15.036 -6.386 1.00 70.50 124 GLY A N 1
ATOM 947 C CA . GLY A 1 124 ? 7.257 16.285 -5.643 1.00 70.50 124 GLY A CA 1
ATOM 948 C C . GLY A 1 124 ? 6.134 17.162 -6.194 1.00 70.50 124 GLY A C 1
ATOM 949 O O . GLY A 1 124 ? 5.294 17.635 -5.432 1.00 70.50 124 GLY A O 1
ATOM 950 N N . HIS A 1 125 ? 6.051 17.313 -7.518 1.00 76.00 125 HIS A N 1
ATOM 951 C CA . HIS A 1 125 ? 4.969 18.050 -8.169 1.00 76.00 125 HIS A CA 1
ATOM 952 C C . HIS A 1 125 ? 3.597 17.431 -7.876 1.00 76.00 125 HIS A C 1
ATOM 954 O O . HIS A 1 125 ? 2.669 18.132 -7.478 1.00 76.00 125 HIS A O 1
ATOM 960 N N . THR A 1 126 ? 3.472 16.112 -8.025 1.00 75.75 126 THR A N 1
ATOM 961 C CA . THR A 1 126 ? 2.204 15.404 -7.800 1.00 75.75 126 THR A CA 1
ATOM 962 C C . THR A 1 126 ? 1.772 15.482 -6.338 1.00 75.75 126 THR A C 1
ATOM 964 O O . THR A 1 126 ? 0.604 15.746 -6.060 1.00 75.75 126 THR A O 1
ATOM 967 N N . LEU A 1 127 ? 2.711 15.309 -5.402 1.00 76.88 127 LEU A N 1
ATOM 968 C CA . LEU A 1 127 ? 2.454 15.494 -3.975 1.00 76.88 127 LEU A CA 1
ATOM 969 C C . LEU A 1 127 ? 2.025 16.933 -3.672 1.00 76.88 127 LEU A C 1
ATOM 971 O O . LEU A 1 127 ? 1.053 17.128 -2.953 1.00 76.88 127 LEU A O 1
ATOM 975 N N . GLY A 1 128 ? 2.679 17.932 -4.270 1.00 77.62 128 GLY A N 1
ATOM 976 C CA . GLY A 1 128 ? 2.303 19.338 -4.119 1.00 77.62 128 GLY A CA 1
ATOM 977 C C . GLY A 1 128 ? 0.877 19.629 -4.593 1.00 77.62 128 GLY A C 1
ATOM 978 O O . GLY A 1 128 ? 0.119 20.291 -3.885 1.00 77.62 128 GLY A O 1
ATOM 979 N N . VAL A 1 129 ? 0.482 19.083 -5.748 1.00 82.69 129 VAL A N 1
ATOM 980 C CA . VAL A 1 129 ? -0.888 19.205 -6.276 1.00 82.69 129 VAL A CA 1
ATOM 981 C C . VAL A 1 129 ? -1.902 18.548 -5.336 1.00 82.69 129 VAL A C 1
ATOM 983 O O . VAL A 1 129 ? -2.898 19.177 -4.985 1.00 82.69 129 VAL A O 1
ATOM 986 N N . LEU A 1 130 ? -1.641 17.320 -4.880 1.00 79.81 130 LEU A N 1
ATOM 987 C CA . LEU A 1 130 ? -2.525 16.609 -3.949 1.00 79.81 130 LEU A CA 1
ATOM 988 C C . LEU A 1 130 ? -2.656 17.321 -2.596 1.00 79.81 130 LEU A C 1
ATOM 990 O O . LEU A 1 130 ? -3.753 17.389 -2.045 1.00 79.81 130 LEU A O 1
ATOM 994 N N . CYS A 1 131 ? -1.562 17.871 -2.067 1.00 79.44 131 CYS A N 1
ATOM 995 C CA . CYS A 1 131 ? -1.587 18.651 -0.834 1.00 79.44 131 CYS A CA 1
ATOM 996 C C . CYS A 1 131 ? -2.406 19.935 -0.988 1.00 79.44 131 CYS A C 1
ATOM 998 O O . CYS A 1 131 ? -3.210 20.236 -0.110 1.00 79.44 131 CYS A O 1
ATOM 1000 N N . GLY A 1 132 ? -2.244 20.661 -2.099 1.00 83.38 132 GLY A N 1
ATOM 1001 C CA . GLY A 1 132 ? -3.039 21.860 -2.379 1.00 83.38 132 GLY A CA 1
ATOM 1002 C C . GLY A 1 132 ? -4.532 21.557 -2.525 1.00 83.38 132 GLY A C 1
ATOM 1003 O O . GLY A 1 132 ? -5.367 22.292 -2.006 1.00 83.38 132 GLY A O 1
ATOM 1004 N N . ASP A 1 133 ? -4.877 20.443 -3.172 1.00 87.12 133 ASP A N 1
ATOM 1005 C CA . ASP A 1 133 ? -6.271 20.019 -3.331 1.00 87.12 133 ASP A CA 1
ATOM 1006 C C . ASP A 1 133 ? -6.901 19.561 -1.999 1.00 87.12 133 ASP A C 1
ATOM 1008 O O . ASP A 1 133 ? -8.067 19.845 -1.710 1.00 87.12 133 ASP A O 1
ATOM 1012 N N . LEU A 1 134 ? -6.123 18.894 -1.136 1.00 84.12 134 LEU A N 1
ATOM 1013 C CA . LEU A 1 134 ? -6.544 18.549 0.225 1.00 84.12 134 LEU A CA 1
ATOM 1014 C C . LEU A 1 134 ? -6.754 19.798 1.088 1.00 84.12 134 LEU A C 1
ATOM 1016 O O . LEU A 1 134 ? -7.774 19.883 1.770 1.00 84.12 134 LEU A O 1
ATOM 1020 N N . ASP A 1 135 ? -5.828 20.758 1.048 1.00 86.44 135 ASP A N 1
ATOM 1021 C CA . ASP A 1 135 ? -5.961 22.032 1.760 1.00 86.44 135 ASP A CA 1
ATOM 1022 C C . ASP A 1 135 ? -7.236 22.765 1.331 1.00 86.44 135 ASP A C 1
ATOM 1024 O O . ASP A 1 135 ? -8.082 23.084 2.165 1.00 86.44 135 ASP A O 1
ATOM 1028 N N . LEU A 1 136 ? -7.455 22.908 0.020 1.00 86.25 136 LEU A N 1
ATOM 1029 C CA . LEU A 1 136 ? -8.674 23.507 -0.521 1.00 86.25 136 LEU A CA 1
ATOM 1030 C C . LEU A 1 136 ? -9.935 22.775 -0.043 1.00 86.25 136 LEU A C 1
ATOM 1032 O O . LEU A 1 136 ? -10.895 23.411 0.391 1.00 86.25 136 LEU A O 1
ATOM 1036 N N . THR A 1 137 ? -9.934 21.442 -0.090 1.00 88.38 137 THR A N 1
ATOM 1037 C CA . THR A 1 137 ? -11.066 20.621 0.360 1.00 88.38 137 THR A CA 1
ATOM 1038 C C . THR A 1 137 ? -11.382 20.856 1.837 1.00 88.38 137 THR A C 1
ATOM 1040 O O . THR A 1 137 ? -12.541 21.064 2.200 1.00 88.38 137 THR A O 1
ATOM 1043 N N . LEU A 1 138 ? -10.363 20.823 2.698 1.00 84.88 138 LEU A N 1
ATOM 1044 C CA . LEU A 1 138 ? -10.526 21.019 4.137 1.00 84.88 138 LEU A CA 1
ATOM 1045 C C . LEU A 1 138 ? -10.961 22.453 4.452 1.00 84.88 138 LEU A C 1
ATOM 1047 O O . LEU A 1 138 ? -11.885 22.647 5.242 1.00 84.88 138 LEU A O 1
ATOM 1051 N N . HIS A 1 139 ? -10.380 23.439 3.767 1.00 88.31 139 HIS A N 1
ATOM 1052 C CA . HIS A 1 139 ? -10.750 24.843 3.896 1.00 88.31 139 HIS A CA 1
ATOM 1053 C C . HIS A 1 139 ? -12.223 25.079 3.538 1.00 88.31 139 HIS A C 1
ATOM 1055 O O . HIS A 1 139 ? -12.953 25.697 4.312 1.00 88.31 139 HIS A O 1
ATOM 1061 N N . LEU A 1 140 ? -12.692 24.528 2.411 1.00 89.44 140 LEU A N 1
ATOM 1062 C CA . LEU A 1 140 ? -14.099 24.608 1.997 1.00 89.44 140 LEU A CA 1
ATOM 1063 C C . LEU A 1 140 ? -15.041 23.880 2.967 1.00 89.44 140 LEU A C 1
ATOM 1065 O O . LEU A 1 140 ? -16.181 24.304 3.147 1.00 89.44 140 LEU A O 1
ATOM 1069 N N . ALA A 1 141 ? -14.571 22.814 3.616 1.00 85.38 141 ALA A N 1
ATOM 1070 C CA . ALA A 1 141 ? -15.310 22.105 4.658 1.00 85.38 141 ALA A CA 1
ATOM 1071 C C . ALA A 1 141 ? -15.265 22.805 6.033 1.00 85.38 141 ALA A C 1
ATOM 1073 O O . ALA A 1 141 ? -15.896 22.329 6.977 1.00 85.38 141 ALA A O 1
ATOM 1074 N N . GLY A 1 142 ? -14.524 23.911 6.174 1.00 86.94 142 GLY A N 1
ATOM 1075 C CA . GLY A 1 142 ? -14.328 24.609 7.448 1.00 86.94 142 GLY A CA 1
ATOM 1076 C C . GLY A 1 142 ? -13.468 23.834 8.454 1.00 86.94 142 GLY A C 1
ATOM 1077 O O . GLY A 1 142 ? -13.514 24.115 9.652 1.00 86.94 142 GLY A O 1
ATOM 1078 N N . ILE A 1 143 ? -12.700 22.848 7.988 1.00 80.75 143 ILE A N 1
ATOM 1079 C CA . ILE A 1 143 ? -11.831 22.009 8.811 1.00 80.75 143 ILE A CA 1
ATOM 1080 C C . ILE A 1 143 ? -10.403 22.561 8.706 1.00 80.75 143 ILE A C 1
ATOM 1082 O O . ILE A 1 143 ? -9.868 22.658 7.603 1.00 80.75 143 ILE A O 1
ATOM 1086 N N . PRO A 1 144 ? -9.748 22.929 9.820 1.00 74.62 144 PRO A N 1
ATOM 1087 C CA . PRO A 1 144 ? -8.369 23.392 9.767 1.00 74.62 144 PRO A CA 1
ATOM 1088 C C . PRO A 1 144 ? -7.429 22.250 9.367 1.00 74.62 144 PRO A C 1
ATOM 1090 O O . PRO A 1 144 ? -7.590 21.115 9.824 1.00 74.62 144 PRO A O 1
ATOM 1093 N N . LEU A 1 145 ? -6.411 22.569 8.562 1.00 66.94 145 LEU A N 1
ATOM 1094 C CA . LEU A 1 145 ? -5.348 21.632 8.202 1.00 66.94 145 LEU A CA 1
ATOM 1095 C C . LEU A 1 145 ? -4.720 21.010 9.464 1.00 66.94 145 LEU A C 1
ATOM 1097 O O . LEU A 1 145 ? -4.227 21.737 10.337 1.00 66.94 145 LEU A O 1
ATOM 1101 N N . PRO A 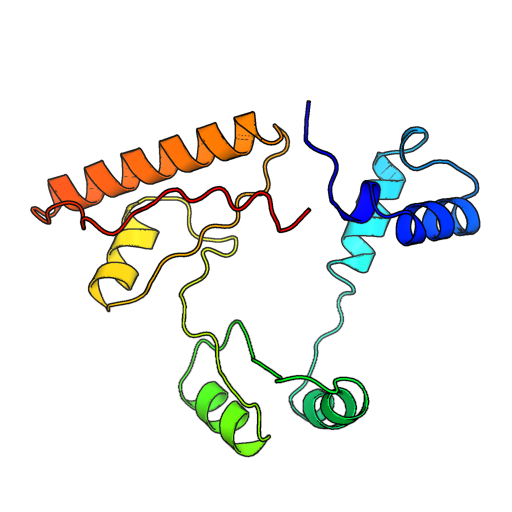1 146 ? -4.702 19.674 9.584 1.00 66.00 146 PRO A N 1
ATOM 1102 C CA . PRO A 1 146 ? -4.090 19.023 10.728 1.00 66.00 146 PRO A CA 1
ATOM 1103 C C . PRO A 1 146 ? -2.567 19.213 10.742 1.00 66.00 146 PRO A C 1
ATOM 1105 O O . PRO A 1 146 ? -1.889 18.982 9.744 1.00 66.00 146 PRO A O 1
ATOM 1108 N N . LYS A 1 147 ? -2.002 19.572 11.904 1.00 54.72 147 LYS A N 1
ATOM 1109 C CA . LYS A 1 147 ? -0.564 19.882 12.083 1.00 54.72 147 LYS A CA 1
ATOM 1110 C C . LYS A 1 147 ? 0.405 18.706 11.865 1.00 54.72 147 LYS A C 1
ATOM 1112 O O . LYS A 1 147 ? 1.608 18.891 11.984 1.00 54.72 147 LYS A O 1
ATOM 1117 N N . PHE A 1 148 ? -0.100 17.506 11.603 1.00 48.62 148 PHE A N 1
ATOM 1118 C CA . PHE A 1 148 ? 0.676 16.267 11.468 1.00 48.62 148 PHE A CA 1
ATOM 1119 C C . PHE A 1 148 ? 0.799 15.780 10.018 1.00 48.62 148 PHE A C 1
ATOM 1121 O O . PHE A 1 148 ? 1.252 14.661 9.790 1.00 48.62 148 PHE A O 1
ATOM 1128 N N . ILE A 1 149 ? 0.415 16.601 9.035 1.00 49.78 149 ILE A N 1
ATOM 1129 C CA . ILE A 1 149 ? 0.773 16.349 7.637 1.00 49.78 149 ILE A CA 1
ATOM 1130 C C . ILE A 1 149 ? 2.222 16.813 7.439 1.00 49.78 149 ILE A C 1
ATOM 1132 O O . ILE A 1 149 ? 2.477 17.980 7.151 1.00 49.78 149 ILE A O 1
ATOM 1136 N N . SER A 1 150 ? 3.173 15.900 7.638 1.00 46.00 150 SER A N 1
ATOM 1137 C CA . SER A 1 150 ? 4.544 16.045 7.149 1.00 46.00 150 SER A CA 1
ATOM 1138 C C . SER A 1 150 ? 4.654 15.366 5.785 1.00 46.00 150 SER A C 1
ATOM 1140 O O . SER A 1 150 ? 4.219 14.229 5.601 1.00 46.00 150 SER A O 1
ATOM 1142 N N . ILE A 1 151 ? 5.216 16.073 4.803 1.00 47.44 151 ILE A N 1
ATOM 1143 C CA . ILE A 1 151 ? 5.689 15.435 3.573 1.00 47.44 151 ILE A CA 1
ATOM 1144 C C . ILE A 1 151 ? 7.089 14.923 3.887 1.00 47.44 151 I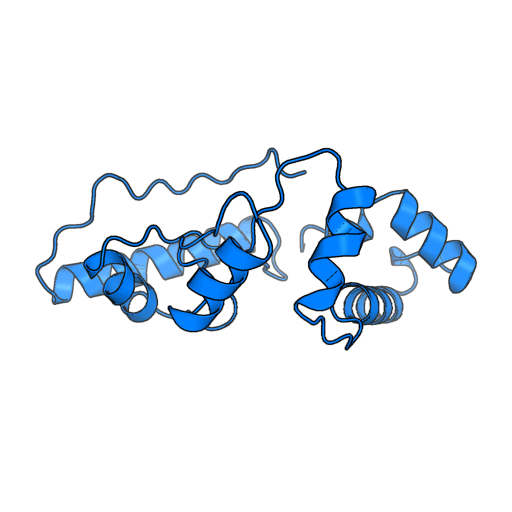LE A C 1
ATOM 1146 O O . ILE A 1 151 ? 8.076 15.627 3.688 1.00 47.44 151 ILE A O 1
ATOM 1150 N N . ASP A 1 152 ? 7.159 13.710 4.420 1.00 43.69 152 ASP A N 1
ATOM 1151 C CA . ASP A 1 152 ? 8.428 13.020 4.603 1.00 43.69 152 ASP A CA 1
ATOM 1152 C C . ASP A 1 152 ? 8.712 12.210 3.337 1.00 43.69 152 ASP A C 1
ATOM 1154 O O . ASP A 1 152 ? 8.143 11.141 3.106 1.00 43.69 152 ASP A O 1
ATOM 1158 N N . VAL A 1 153 ? 9.585 12.740 2.480 1.00 43.00 153 VAL A N 1
ATOM 1159 C CA . VAL A 1 153 ? 10.174 11.952 1.395 1.00 43.00 153 VAL A CA 1
ATOM 1160 C C . VAL A 1 153 ? 11.206 11.033 2.041 1.00 43.00 153 VAL A C 1
ATOM 1162 O O . VAL A 1 153 ? 12.354 11.420 2.241 1.00 43.00 153 VAL A O 1
ATOM 1165 N N . HIS A 1 154 ? 10.793 9.824 2.426 1.00 37.72 154 HIS A N 1
ATOM 1166 C CA . HIS A 1 154 ? 11.725 8.825 2.948 1.00 37.72 154 HIS A CA 1
ATOM 1167 C C . HIS A 1 154 ? 12.633 8.343 1.808 1.00 37.72 154 HIS A C 1
ATOM 1169 O O . HIS A 1 154 ? 12.259 7.489 1.005 1.00 37.72 154 HIS A O 1
ATOM 1175 N N . GLN A 1 155 ? 13.834 8.921 1.738 1.00 38.56 155 GLN A N 1
ATOM 1176 C CA . GLN A 1 155 ? 14.893 8.533 0.800 1.00 38.56 155 GLN A CA 1
ATOM 1177 C C . GLN A 1 155 ? 15.531 7.177 1.166 1.00 38.56 155 GLN A C 1
ATOM 1179 O O . GLN A 1 155 ? 16.199 6.574 0.334 1.00 38.56 155 GLN A O 1
ATOM 1184 N N . ASP A 1 156 ? 15.277 6.660 2.374 1.00 30.25 156 ASP A N 1
ATOM 1185 C CA . ASP A 1 156 ? 15.914 5.446 2.920 1.00 30.25 156 ASP A CA 1
ATOM 1186 C C . ASP A 1 156 ? 15.285 4.124 2.446 1.00 30.25 156 ASP A C 1
ATOM 1188 O O . ASP A 1 156 ? 15.649 3.052 2.925 1.00 30.25 156 ASP A O 1
ATOM 1192 N N . CYS A 1 157 ? 14.323 4.179 1.522 1.00 27.86 157 CYS A N 1
ATOM 1193 C CA . CYS A 1 157 ? 13.811 2.995 0.822 1.00 27.86 157 CYS A CA 1
ATOM 1194 C C . CYS A 1 157 ? 14.520 2.750 -0.525 1.00 27.86 157 CYS A C 1
ATOM 1196 O O . CYS A 1 157 ? 13.976 2.039 -1.373 1.00 27.86 157 CYS A O 1
ATOM 1198 N N . LEU A 1 158 ? 15.706 3.342 -0.724 1.00 30.09 158 LEU A N 1
ATOM 1199 C CA . LEU A 1 158 ? 16.599 3.079 -1.857 1.00 30.09 158 LEU A CA 1
ATOM 1200 C C . LEU A 1 158 ? 17.505 1.873 -1.598 1.00 30.09 158 LEU A C 1
ATOM 1202 O O . LEU A 1 158 ? 18.263 1.900 -0.604 1.00 30.09 158 LEU A O 1
#

pLDDT: mean 72.4, std 15.31, range [26.86, 91.94]

Solvent-accessible surface area (backbone atoms only — not comparable to full-atom values): 9720 Å² total; per-residue (Å²): 112,46,61,73,52,68,65,73,68,32,68,67,51,44,50,55,45,26,75,74,70,77,45,54,56,88,79,38,53,68,60,43,51,54,50,47,49,47,66,78,54,68,80,76,82,85,58,82,74,55,54,63,64,45,55,78,75,39,94,62,86,49,63,49,75,76,66,88,46,71,71,55,50,51,48,41,52,73,75,63,46,80,41,68,48,74,57,48,57,45,62,102,72,69,84,50,16,66,60,54,51,57,48,41,76,73,71,40,55,79,47,78,71,72,87,36,87,39,12,69,64,35,31,52,50,51,50,50,52,44,51,52,39,28,49,52,44,30,54,76,70,73,40,79,83,66,94,80,76,72,90,73,80,74,72,85,83,111

Mean predicted aligned error: 13.04 Å

Nearest PDB structures (foldseek):
  6a0o-assembly1_A  TM=6.198E-01  e=5.993E-04  Amycolatopsis orientalis
  6a0v-assembly1_A  TM=6.164E-01  e=1.073E-03  Amycolatopsis orientalis
  8bvk-assembly1_B  TM=4.359E-01  e=7.594E+00  Agrobacterium tumefaciens
  7dl7-assembly4_E  TM=2.618E-01  e=1.715E+00  Candidatus Cloacimonas acidaminovorans str. Evry
  7dl0-assembly1_A  TM=2.537E-01  e=3.275E+00  Candidatus Cloacimonas acidaminovorans str. Evry

Sequence (158 aa):
MATKSQWIMDPISRTRFKDKHGVGIEEDEGKAAAEWTRTAFPGMIHSWDDINPLKEHCKGTIILKGIQGVPDALKAVEVGVQGIVRDIFLDSGFRYGADIAKPMALGARSYTYVLVLGGEEGVGHTLGVLCGDLDLTLHLAGIPLPKFISIDVHQDCL

Radius of gyration: 19.49 Å; Cα contacts (8 Å, |Δi|>4): 135; chains: 1; bounding box: 37×47×39 Å